Protein AF-F3GML9-F1 (afdb_monomer_lite)

Secondary structure (DSSP, 8-state):
-HHHHHHHHHHHHHHHHHHHHHTS-HHHHHHHHHTT--HHHHIIIIIHHHHHHHHHHHHHHHHHHHHHHHHHHHHHHHHHHHHHHHHHHHHH--HHHHHHHHHHHHHHH-

Foldseek 3Di:
DVVVCCVVVVVQLVVLLVVLLVPQDVVLVVVCVVVPDDPVRCCVPRRVVRSVVSSVVVVVVVVVVVVVVLVVCCVVVLVVLVVVLVVCCVVPVPNVVSVVVSVVVSVVSD

Sequence (110 aa):
AVIAMTFLGGAYLTEILRAGIEAVPKAQIESGLSIGLSRWQLLRHVILPQAGILSLPALFANFVFLLKETTVVSAVAVPEILYTTKSYIALYYKTYEMLAVMTGLCVLLF

InterPro domains:
  IPR000515 ABC transporter type 1, transmembrane domain MetI-like [PF00528] (1-109)
  IPR000515 ABC transporter type 1, transmembrane domain MetI-like [PS50928] (1-110)
  IPR000515 ABC transporter type 1, transmembrane domain MetI-like [cd06261] (1-110)
  IPR035906 MetI-like superfamily [G3DSA:1.10.3720.10] (1-110)
  IPR035906 MetI-like superfamily [SSF161098] (1-106)
  IPR043429 ABC transporter membrane protein permease protein ArtM/GltK/GlnP/TcyL/YhdX-like [PTHR30614] (1-103)

Radius of gyration: 24.5 Å; chains: 1; bounding box: 44×19×74 Å

Structure (mmCIF, N/CA/C/O backbone):
data_AF-F3GML9-F1
#
_entry.id   AF-F3GML9-F1
#
loop_
_atom_site.group_PDB
_atom_site.id
_atom_site.type_symbol
_atom_site.label_atom_id
_atom_site.label_alt_id
_atom_site.label_comp_id
_atom_site.label_asym_id
_atom_site.label_entity_id
_atom_site.label_seq_id
_atom_site.pdbx_PDB_ins_code
_atom_site.Cartn_x
_atom_site.Cartn_y
_atom_site.Cartn_z
_atom_site.occupancy
_atom_site.B_iso_or_equiv
_atom_site.auth_seq_id
_atom_site.auth_comp_id
_atom_site.auth_asym_id
_atom_site.auth_atom_id
_atom_site.pdbx_PDB_model_num
ATOM 1 N N . ALA A 1 1 ? 9.179 11.502 -12.872 1.00 58.31 1 ALA A N 1
ATOM 2 C CA . ALA A 1 1 ? 8.076 10.521 -12.779 1.00 58.31 1 ALA A CA 1
ATOM 3 C C . ALA A 1 1 ? 7.988 9.887 -11.388 1.00 58.31 1 ALA A C 1
ATOM 5 O O . ALA A 1 1 ? 6.967 10.059 -10.736 1.00 58.31 1 ALA A O 1
ATOM 6 N N . VAL A 1 2 ? 9.060 9.255 -10.891 1.00 60.75 2 VAL A N 1
ATOM 7 C CA . VAL A 1 2 ? 9.066 8.510 -9.612 1.00 60.75 2 VAL A CA 1
ATOM 8 C C . VAL A 1 2 ? 8.580 9.336 -8.414 1.00 60.75 2 VAL A C 1
ATOM 10 O O . VAL A 1 2 ? 7.658 8.912 -7.739 1.00 60.75 2 VAL A O 1
ATOM 13 N N . ILE A 1 3 ? 9.097 10.552 -8.196 1.00 69.81 3 ILE A N 1
ATOM 14 C CA . ILE A 1 3 ? 8.703 11.397 -7.045 1.00 69.81 3 ILE A CA 1
ATOM 15 C C . ILE A 1 3 ? 7.200 11.732 -7.054 1.00 69.81 3 ILE A C 1
ATOM 17 O O . ILE A 1 3 ? 6.550 11.692 -6.011 1.00 69.81 3 ILE A O 1
ATOM 21 N N . ALA A 1 4 ? 6.640 12.027 -8.232 1.00 69.75 4 ALA A N 1
ATOM 22 C CA . ALA A 1 4 ? 5.217 12.327 -8.386 1.00 69.75 4 ALA A CA 1
ATOM 23 C C . ALA A 1 4 ? 4.348 11.089 -8.107 1.00 69.75 4 ALA A C 1
ATOM 25 O O . ALA A 1 4 ? 3.336 11.193 -7.418 1.00 69.75 4 ALA A O 1
ATOM 26 N N . MET A 1 5 ? 4.779 9.909 -8.568 1.00 68.62 5 MET A N 1
ATOM 27 C CA . MET A 1 5 ? 4.114 8.644 -8.249 1.00 68.62 5 MET A CA 1
ATOM 28 C C . MET A 1 5 ? 4.232 8.269 -6.772 1.00 68.62 5 MET A C 1
ATOM 30 O O . MET A 1 5 ? 3.261 7.780 -6.205 1.00 68.62 5 MET A O 1
ATOM 34 N N . THR A 1 6 ? 5.365 8.535 -6.123 1.00 76.25 6 THR A N 1
ATOM 35 C CA . THR A 1 6 ? 5.534 8.274 -4.688 1.00 76.25 6 THR A CA 1
ATOM 36 C C . THR A 1 6 ? 4.597 9.143 -3.854 1.00 76.25 6 THR A C 1
ATOM 38 O O . THR A 1 6 ? 3.977 8.642 -2.920 1.00 76.25 6 THR A O 1
ATOM 41 N N . PHE A 1 7 ? 4.442 10.425 -4.201 1.00 78.25 7 PHE A N 1
ATOM 42 C CA . PHE A 1 7 ? 3.506 11.317 -3.509 1.00 78.25 7 PHE A CA 1
ATOM 43 C C . PHE A 1 7 ? 2.050 10.896 -3.716 1.00 78.25 7 PHE A C 1
ATOM 45 O O . PHE A 1 7 ? 1.287 10.827 -2.753 1.00 78.25 7 PHE A O 1
ATOM 52 N N . LEU A 1 8 ? 1.677 10.567 -4.956 1.00 77.38 8 LEU A N 1
ATOM 53 C CA . LEU A 1 8 ? 0.332 10.100 -5.283 1.00 77.38 8 LEU A CA 1
ATOM 54 C C . LEU A 1 8 ? 0.025 8.772 -4.572 1.00 77.38 8 LEU A C 1
ATOM 56 O O . LEU A 1 8 ? -0.975 8.659 -3.868 1.00 77.38 8 LEU A O 1
ATOM 60 N N . GLY A 1 9 ? 0.915 7.786 -4.696 1.00 75.19 9 GLY A N 1
ATOM 61 C CA . GLY A 1 9 ? 0.781 6.477 -4.060 1.00 75.19 9 GLY A CA 1
ATOM 62 C C . GLY A 1 9 ? 0.764 6.564 -2.534 1.00 75.19 9 GLY A C 1
ATOM 63 O O . GLY A 1 9 ? -0.047 5.900 -1.893 1.00 75.19 9 GLY A O 1
ATOM 64 N N . GLY A 1 10 ? 1.591 7.433 -1.943 1.00 79.19 10 GLY A N 1
ATOM 65 C CA . GLY A 1 10 ? 1.610 7.684 -0.501 1.00 79.19 10 GLY A CA 1
ATOM 66 C C . GLY A 1 10 ? 0.321 8.328 0.017 1.00 79.19 10 GLY A C 1
ATOM 67 O O . GLY A 1 10 ? -0.192 7.919 1.061 1.00 79.19 10 GLY A O 1
ATOM 68 N N . ALA A 1 11 ? -0.247 9.281 -0.729 1.00 83.38 11 ALA A N 1
ATOM 69 C CA . ALA A 1 11 ? -1.543 9.874 -0.405 1.00 83.38 11 ALA A CA 1
ATOM 70 C C . ALA A 1 11 ? -2.668 8.826 -0.458 1.00 83.38 11 ALA A C 1
ATOM 72 O O . ALA A 1 11 ? -3.446 8.713 0.489 1.00 83.38 11 ALA A O 1
ATOM 73 N N . TYR A 1 12 ? -2.698 7.996 -1.507 1.00 82.69 12 TYR A N 1
ATOM 74 C CA . TYR A 1 12 ? -3.664 6.899 -1.628 1.00 82.69 12 TYR A CA 1
ATOM 75 C C . TYR A 1 12 ? -3.534 5.876 -0.499 1.00 82.69 12 TYR A C 1
ATOM 77 O O . TYR A 1 12 ? -4.538 5.463 0.074 1.00 82.69 12 TYR A O 1
ATOM 85 N N . LEU A 1 13 ? -2.309 5.486 -0.145 1.00 84.62 13 LEU A N 1
ATOM 86 C CA . LEU A 1 13 ? -2.070 4.538 0.939 1.00 84.62 13 LEU A CA 1
ATOM 87 C C . LEU A 1 13 ? -2.538 5.091 2.293 1.00 84.62 13 LEU A C 1
ATOM 89 O O . LEU A 1 13 ? -3.149 4.367 3.077 1.00 84.62 13 LEU A O 1
ATOM 93 N N . THR A 1 14 ? -2.290 6.378 2.548 1.00 87.56 14 THR A N 1
ATOM 94 C CA . THR A 1 14 ? -2.742 7.059 3.771 1.00 87.56 14 THR A CA 1
ATOM 95 C C . THR A 1 14 ? -4.266 7.061 3.866 1.00 87.56 14 THR A C 1
ATOM 97 O O . THR A 1 14 ? -4.817 6.749 4.921 1.00 87.56 14 THR A O 1
ATOM 100 N N . GLU A 1 15 ? -4.951 7.344 2.759 1.00 87.56 15 GLU A N 1
ATOM 101 C CA . GLU A 1 15 ? -6.413 7.363 2.715 1.00 87.56 15 GLU A CA 1
ATOM 102 C C . GLU A 1 15 ? -7.016 5.961 2.869 1.00 87.56 15 GLU A C 1
ATOM 104 O O . GLU A 1 15 ? -8.001 5.796 3.584 1.00 87.56 15 GLU A O 1
ATOM 109 N N . ILE A 1 16 ? -6.387 4.933 2.287 1.00 88.25 16 ILE A N 1
ATOM 110 C CA . ILE A 1 16 ? -6.790 3.530 2.467 1.00 88.25 16 ILE A CA 1
ATOM 111 C C . ILE A 1 16 ? -6.700 3.126 3.942 1.00 88.25 16 ILE A C 1
ATOM 113 O O . ILE A 1 16 ? -7.644 2.545 4.473 1.00 88.25 16 ILE A O 1
ATOM 117 N N . LEU A 1 17 ? -5.602 3.465 4.626 1.00 87.44 17 LEU A N 1
ATOM 118 C CA . LEU A 1 17 ? -5.444 3.168 6.053 1.00 87.44 17 LEU A CA 1
ATOM 119 C C . LEU A 1 17 ? -6.440 3.953 6.917 1.00 87.44 17 LEU A C 1
ATOM 121 O O . LEU A 1 17 ? -7.020 3.391 7.847 1.00 87.44 17 LEU A O 1
ATOM 125 N N . ARG A 1 18 ? -6.676 5.233 6.601 1.00 90.44 18 ARG A N 1
ATOM 126 C CA . ARG A 1 18 ? -7.675 6.070 7.283 1.00 90.44 18 ARG A CA 1
ATOM 127 C C . ARG A 1 18 ? -9.076 5.473 7.142 1.00 90.44 18 ARG A C 1
ATOM 129 O O . ARG A 1 18 ? -9.763 5.289 8.145 1.00 90.44 18 ARG A O 1
ATOM 136 N N . ALA A 1 19 ? -9.463 5.123 5.917 1.00 89.25 19 ALA A N 1
ATOM 137 C CA . ALA A 1 19 ? -10.743 4.496 5.612 1.00 89.25 19 ALA A CA 1
ATOM 138 C C . ALA A 1 19 ? -10.878 3.123 6.285 1.00 89.25 19 ALA A C 1
ATOM 140 O O . ALA A 1 19 ? -11.947 2.795 6.788 1.00 89.25 19 ALA A O 1
ATOM 141 N N . GLY A 1 20 ? -9.797 2.345 6.365 1.00 89.44 20 GLY A N 1
ATOM 142 C CA . GLY A 1 20 ? -9.784 1.066 7.069 1.00 89.44 20 GLY A CA 1
ATOM 143 C C . GLY A 1 20 ? -10.031 1.188 8.568 1.00 89.44 20 GLY A C 1
ATOM 144 O O . GLY A 1 20 ? -10.759 0.375 9.132 1.00 89.44 20 GLY A O 1
ATOM 145 N N . ILE A 1 21 ? -9.470 2.215 9.216 1.00 89.62 21 ILE A N 1
ATOM 146 C CA . ILE A 1 21 ? -9.738 2.508 10.634 1.00 89.62 21 ILE A CA 1
ATOM 147 C C . ILE A 1 21 ? -11.188 2.968 10.823 1.00 89.62 21 ILE A C 1
ATOM 149 O O . ILE A 1 21 ? -11.848 2.539 11.766 1.00 89.62 21 ILE A O 1
ATOM 153 N N . GLU A 1 22 ? -11.701 3.810 9.924 1.00 90.31 22 GLU A N 1
ATOM 154 C CA . GLU A 1 22 ? -13.077 4.320 9.980 1.00 90.31 22 GLU A CA 1
ATOM 155 C C . GLU A 1 22 ? -14.132 3.243 9.666 1.00 90.31 22 GLU A C 1
ATOM 157 O O . GLU A 1 22 ? -15.253 3.308 10.168 1.00 90.31 22 GLU A O 1
ATOM 162 N N . ALA A 1 23 ? -13.760 2.211 8.904 1.00 91.00 23 ALA A N 1
ATOM 163 C CA . ALA A 1 23 ? -14.614 1.070 8.593 1.00 91.00 23 ALA A CA 1
ATOM 164 C C . ALA A 1 23 ? -14.844 0.124 9.788 1.00 91.00 23 ALA A C 1
ATOM 166 O O . ALA A 1 23 ? -15.724 -0.737 9.720 1.00 91.00 23 ALA A O 1
ATOM 167 N N . VAL A 1 24 ? -14.081 0.261 10.881 1.00 91.00 24 VAL A N 1
ATOM 168 C CA . VAL A 1 24 ? -14.275 -0.549 12.090 1.00 91.00 24 VAL A CA 1
ATOM 169 C C . VAL A 1 24 ? -15.619 -0.189 12.747 1.00 91.00 24 VAL A C 1
ATOM 171 O O . VAL A 1 24 ? -15.846 0.976 13.091 1.00 91.00 24 VAL A O 1
ATOM 174 N N . PRO A 1 25 ? -16.524 -1.160 12.980 1.00 91.88 25 PRO A N 1
ATOM 175 C CA . PRO A 1 25 ? -17.829 -0.882 13.568 1.00 91.88 25 PRO A CA 1
ATOM 176 C C . PRO A 1 25 ? -17.721 -0.247 14.958 1.00 91.88 25 PRO A C 1
ATOM 178 O O . PRO A 1 25 ? -17.113 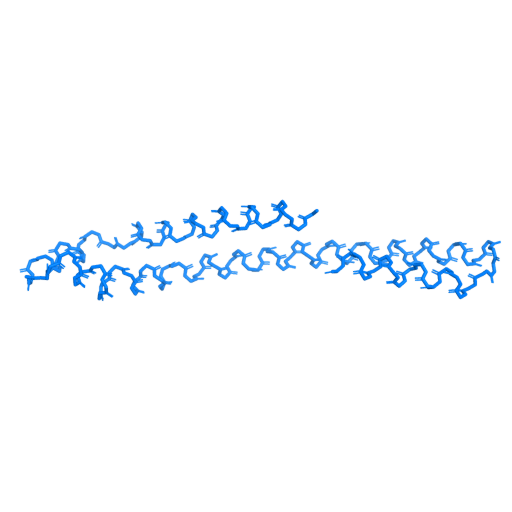-0.809 15.873 1.00 91.88 25 PRO A O 1
ATOM 181 N N . LYS A 1 26 ? -18.417 0.879 15.163 1.00 89.69 26 LYS A N 1
ATOM 182 C CA . LYS A 1 26 ? -18.491 1.558 16.472 1.00 89.69 26 LYS A CA 1
ATOM 183 C C . LYS A 1 26 ? -18.974 0.631 17.592 1.00 89.69 26 LYS A C 1
ATOM 185 O O . LYS A 1 26 ? -18.457 0.700 18.700 1.00 89.69 26 LYS A O 1
ATOM 190 N N . ALA A 1 27 ? -19.863 -0.313 17.279 1.00 92.06 27 ALA A N 1
ATOM 191 C CA . ALA A 1 27 ? -20.342 -1.317 18.227 1.00 92.06 27 ALA A CA 1
ATOM 192 C C . ALA A 1 27 ? -19.211 -2.172 18.835 1.00 92.06 27 ALA A C 1
ATOM 194 O O . ALA A 1 27 ? -19.286 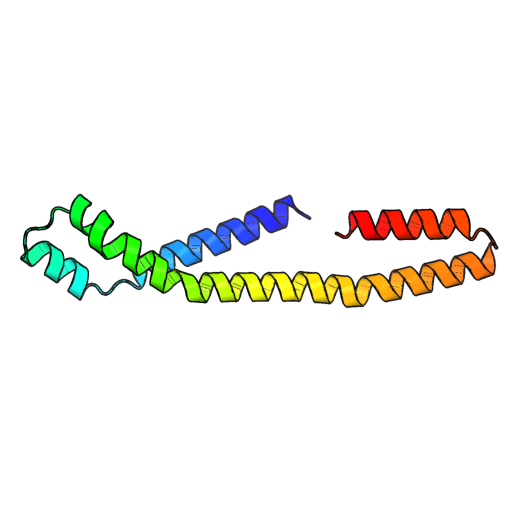-2.537 20.006 1.00 92.06 27 ALA A O 1
ATOM 195 N N . GLN A 1 28 ? -18.141 -2.475 18.087 1.00 89.44 28 GLN A N 1
ATOM 196 C CA . GLN A 1 28 ? -16.998 -3.232 18.618 1.00 89.44 28 GLN A CA 1
ATOM 197 C C . GLN A 1 28 ? -16.120 -2.381 19.540 1.00 89.44 28 GLN A C 1
ATOM 199 O O . GLN A 1 28 ? -15.594 -2.884 20.533 1.00 89.44 28 GLN A O 1
ATOM 204 N N . ILE A 1 29 ? -16.019 -1.083 19.253 1.00 90.50 29 ILE A N 1
ATOM 205 C CA . ILE A 1 29 ? -15.334 -0.101 20.100 1.00 90.50 29 ILE A CA 1
ATOM 206 C C . ILE A 1 29 ? -16.085 0.041 21.432 1.00 90.50 29 ILE A C 1
ATOM 208 O O . ILE A 1 29 ? -15.486 -0.079 22.500 1.00 90.50 29 ILE A O 1
ATOM 212 N N . GLU A 1 30 ? -17.405 0.225 21.376 1.00 91.38 30 GLU A N 1
ATOM 213 C CA . GLU A 1 30 ? -18.281 0.340 22.549 1.00 91.38 30 GLU A CA 1
ATOM 214 C C . GLU A 1 30 ? -18.321 -0.956 23.373 1.00 91.38 30 GLU A C 1
ATOM 216 O O . GLU A 1 30 ? -18.234 -0.912 24.602 1.00 91.38 30 GLU A O 1
ATOM 221 N N . SER A 1 31 ? -18.356 -2.118 22.711 1.00 91.69 31 SER A N 1
ATOM 222 C CA . SER A 1 31 ? -18.282 -3.427 23.377 1.00 91.69 31 SER A CA 1
ATOM 223 C C . SER A 1 31 ? -16.953 -3.611 24.105 1.00 91.69 31 SER A C 1
ATOM 225 O O . SER A 1 31 ? -16.934 -4.055 25.250 1.00 91.69 31 SER A O 1
ATOM 227 N N . GLY A 1 32 ? -15.841 -3.223 23.474 1.00 90.00 32 GLY A N 1
ATOM 228 C CA . GLY A 1 32 ? -14.514 -3.306 24.075 1.00 90.00 32 GLY A CA 1
ATOM 229 C C . GLY A 1 32 ? -14.357 -2.415 25.312 1.00 90.00 32 GLY A C 1
ATOM 230 O O . GLY A 1 32 ? -13.788 -2.840 26.316 1.00 90.00 32 GLY A O 1
ATOM 231 N N . LEU A 1 33 ? -14.920 -1.205 25.276 1.00 91.88 33 LEU A N 1
ATOM 232 C CA . LEU A 1 33 ? -14.976 -0.324 26.446 1.00 91.88 33 LEU A CA 1
ATOM 233 C C . LEU A 1 33 ? -15.865 -0.904 27.557 1.00 91.88 33 LEU A C 1
ATOM 235 O O . LEU A 1 33 ? -15.511 -0.813 28.730 1.00 91.88 33 LEU A O 1
ATOM 239 N N . SER A 1 34 ? -16.975 -1.550 27.191 1.00 92.88 34 SER A N 1
ATOM 240 C CA . SER A 1 34 ? -17.920 -2.156 28.142 1.00 92.88 34 SER A CA 1
ATOM 241 C C . SER A 1 34 ? -17.336 -3.357 28.892 1.00 92.88 34 SER A C 1
ATOM 243 O O . SER A 1 34 ? -17.687 -3.584 30.046 1.00 92.88 34 SER A O 1
ATOM 245 N N . ILE A 1 35 ? -16.405 -4.096 28.279 1.00 93.38 35 ILE A N 1
ATOM 246 C CA . ILE A 1 35 ? -15.664 -5.193 28.933 1.00 93.38 35 ILE A CA 1
ATOM 247 C C . ILE A 1 35 ? -14.404 -4.714 29.679 1.00 93.38 35 ILE A C 1
ATOM 249 O O . ILE A 1 35 ? -13.605 -5.533 30.130 1.00 93.38 35 ILE A O 1
ATOM 253 N N . GLY A 1 36 ? -14.207 -3.397 29.807 1.00 93.06 36 GLY A N 1
ATOM 254 C CA . GLY A 1 36 ? -13.121 -2.806 30.590 1.00 93.06 36 GLY A CA 1
ATOM 255 C C . GLY A 1 36 ? -11.777 -2.673 29.866 1.00 93.06 36 GLY A C 1
ATOM 256 O O . GLY A 1 36 ? -10.760 -2.472 30.531 1.00 93.06 36 GLY A O 1
ATOM 257 N N . LEU A 1 37 ? -11.726 -2.761 28.529 1.00 93.56 37 LEU A N 1
ATOM 258 C CA . LEU A 1 37 ? -10.481 -2.491 27.799 1.00 93.56 37 LEU A CA 1
ATOM 259 C C . LEU A 1 37 ? -10.106 -1.008 27.901 1.00 93.56 37 LEU A C 1
ATOM 261 O O . LEU A 1 37 ? -10.901 -0.113 27.613 1.00 93.56 37 LEU A O 1
ATOM 265 N N . SER A 1 38 ? -8.841 -0.740 28.223 1.00 93.75 38 SER A N 1
ATOM 266 C CA . SER A 1 38 ? -8.267 0.598 28.067 1.00 93.75 38 SER A CA 1
ATOM 267 C C . SER A 1 38 ? -8.185 0.989 26.586 1.00 93.75 38 SER A C 1
ATOM 269 O O . SER A 1 38 ? -8.074 0.137 25.703 1.00 93.75 38 SER A O 1
ATOM 271 N N . ARG A 1 39 ? -8.158 2.296 26.295 1.00 91.12 39 ARG A N 1
ATOM 272 C CA . ARG A 1 39 ? -8.055 2.816 24.915 1.00 91.12 39 ARG A CA 1
ATOM 273 C C . ARG A 1 39 ? -6.871 2.225 24.140 1.00 91.12 39 ARG A C 1
ATOM 275 O O . ARG A 1 39 ? -7.000 1.929 22.957 1.0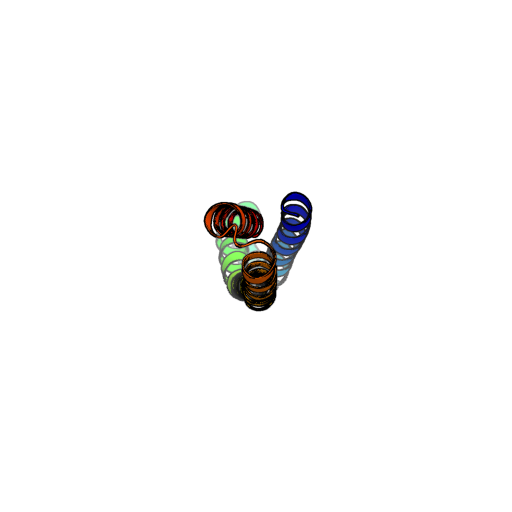0 91.12 39 ARG A O 1
ATOM 282 N N . TRP A 1 40 ? -5.744 1.997 24.815 1.00 93.62 40 TRP A N 1
ATOM 283 C CA . TRP A 1 40 ? -4.561 1.373 24.219 1.00 93.62 40 TRP A CA 1
ATOM 284 C C . TRP A 1 40 ? -4.757 -0.111 23.905 1.00 93.62 40 TRP A C 1
ATOM 286 O O . TRP A 1 40 ? -4.335 -0.579 22.848 1.00 93.62 40 TRP A O 1
ATOM 296 N N . GLN A 1 41 ? -5.422 -0.857 24.791 1.00 92.75 41 GLN A N 1
ATOM 297 C CA . GLN A 1 41 ? -5.745 -2.261 24.539 1.00 92.75 41 GLN A CA 1
ATOM 298 C C . GLN A 1 41 ? -6.762 -2.398 23.406 1.00 92.75 41 GLN A C 1
ATOM 300 O O . GLN A 1 41 ? -6.583 -3.265 22.554 1.00 92.75 41 GLN A O 1
ATOM 305 N N . LEU A 1 42 ? -7.765 -1.520 23.360 1.00 93.50 42 LEU A N 1
ATOM 306 C CA . LEU A 1 42 ? -8.764 -1.470 22.297 1.00 93.50 42 LEU A CA 1
ATOM 307 C C . LEU A 1 42 ? -8.120 -1.190 20.934 1.00 93.50 42 LEU A C 1
ATOM 309 O O . LEU A 1 42 ? -8.382 -1.901 19.965 1.00 93.50 42 LEU A O 1
ATOM 313 N N . LEU A 1 43 ? -7.224 -0.201 20.873 1.00 91.88 43 LEU A N 1
ATOM 314 C CA . LEU A 1 43 ? -6.503 0.134 19.648 1.00 91.88 43 LEU A CA 1
ATOM 315 C C . LEU A 1 43 ? -5.674 -1.055 19.143 1.00 91.88 43 LEU A C 1
ATOM 317 O O . LEU A 1 43 ? -5.745 -1.403 17.969 1.00 91.88 43 LEU A O 1
ATOM 321 N N . ARG A 1 44 ? -4.912 -1.700 20.036 1.00 93.12 44 ARG A N 1
ATOM 322 C CA . ARG A 1 44 ? -3.985 -2.783 19.682 1.00 93.12 44 ARG A CA 1
ATOM 323 C C . ARG A 1 44 ? -4.673 -4.104 19.340 1.00 93.12 44 ARG A C 1
ATOM 325 O O . ARG A 1 44 ? -4.206 -4.790 18.439 1.00 93.12 44 ARG A O 1
ATOM 332 N N . HIS A 1 45 ? -5.732 -4.475 20.059 1.00 91.19 45 HIS A N 1
ATOM 333 C CA . HIS A 1 45 ? -6.351 -5.801 19.934 1.00 91.19 45 HIS A CA 1
ATOM 334 C C . HIS A 1 45 ? -7.612 -5.815 19.069 1.00 91.19 45 HIS A C 1
ATOM 336 O O . HIS A 1 45 ? -7.985 -6.878 18.585 1.00 91.19 45 HIS A O 1
ATOM 342 N N . VAL A 1 46 ? -8.268 -4.667 18.870 1.00 91.25 46 VAL A N 1
ATOM 343 C CA . VAL A 1 46 ? -9.526 -4.581 18.114 1.00 91.25 46 VAL A CA 1
ATOM 344 C C . VAL A 1 46 ? -9.324 -3.742 16.860 1.00 91.25 46 VAL A C 1
ATOM 346 O O . VAL A 1 46 ? -9.381 -4.273 15.755 1.00 91.25 46 VAL A O 1
ATOM 349 N N . ILE A 1 47 ? -9.008 -2.455 17.023 1.00 91.75 47 ILE A N 1
ATOM 350 C CA . ILE A 1 47 ? -9.046 -1.489 15.916 1.00 91.75 47 ILE A CA 1
ATOM 351 C C . ILE A 1 47 ? -7.956 -1.778 14.879 1.00 91.75 47 ILE A C 1
ATOM 353 O O . ILE A 1 47 ? -8.276 -1.952 13.712 1.00 91.75 47 ILE A O 1
ATOM 357 N N . LEU A 1 48 ? -6.681 -1.865 15.274 1.00 90.44 48 LEU A N 1
ATOM 358 C CA . LEU A 1 48 ? -5.564 -2.094 14.345 1.00 90.44 48 LEU A CA 1
ATOM 359 C C . LEU A 1 48 ? -5.679 -3.395 13.527 1.00 90.44 48 LEU A C 1
ATOM 361 O O . LEU A 1 48 ? -5.568 -3.318 12.301 1.00 90.44 48 LEU A O 1
ATOM 365 N N . PRO A 1 49 ? -5.897 -4.579 14.135 1.00 89.75 49 PRO A N 1
ATOM 366 C CA . PRO A 1 49 ? -5.985 -5.818 13.365 1.00 89.75 49 PRO A CA 1
ATOM 367 C C . PRO A 1 49 ? -7.201 -5.840 12.432 1.00 89.75 49 PRO A C 1
ATOM 369 O O . PRO A 1 49 ? -7.086 -6.294 11.295 1.00 89.75 49 PRO A O 1
ATOM 372 N N . GLN A 1 50 ? -8.348 -5.306 12.863 1.00 91.75 50 GLN A N 1
ATOM 373 C CA . GLN A 1 50 ? -9.540 -5.246 12.015 1.00 91.75 50 GLN A CA 1
ATOM 374 C C . GLN A 1 50 ? -9.388 -4.232 10.885 1.00 91.75 50 GLN A C 1
ATOM 376 O O . GLN A 1 50 ? -9.666 -4.566 9.736 1.00 91.75 50 GLN A O 1
ATOM 381 N N . ALA A 1 51 ? -8.891 -3.031 11.188 1.00 91.88 51 ALA A N 1
ATOM 382 C CA . ALA A 1 51 ? -8.623 -1.998 10.196 1.00 91.88 51 ALA A CA 1
ATOM 383 C C . ALA A 1 51 ? -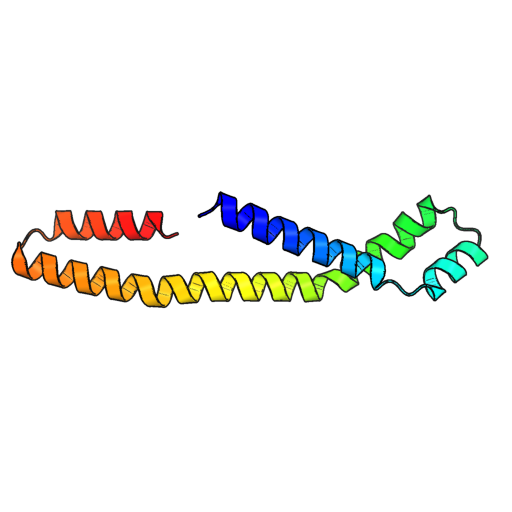7.649 -2.491 9.121 1.00 91.88 51 ALA A C 1
ATOM 385 O O . ALA A 1 51 ? -7.855 -2.225 7.938 1.00 91.88 51 ALA A O 1
ATOM 386 N N . GLY A 1 52 ? -6.624 -3.260 9.507 1.00 89.69 52 GLY A N 1
ATOM 387 C CA . GLY A 1 52 ? -5.702 -3.898 8.566 1.00 89.69 52 GLY A CA 1
ATOM 388 C C . GLY A 1 52 ? -6.414 -4.858 7.610 1.00 89.69 52 GLY A C 1
ATOM 389 O O . GLY A 1 52 ? -6.236 -4.760 6.398 1.00 89.69 52 GLY A O 1
ATOM 390 N N . ILE A 1 53 ? -7.277 -5.735 8.134 1.00 90.81 53 ILE A N 1
ATOM 391 C CA . ILE A 1 53 ? -8.053 -6.684 7.319 1.00 90.81 53 ILE A CA 1
ATOM 392 C C . ILE A 1 53 ? -9.046 -5.956 6.400 1.00 90.81 53 ILE A C 1
ATOM 394 O O . ILE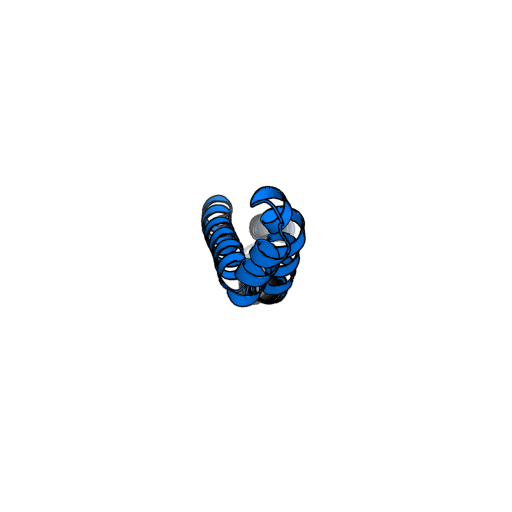 A 1 53 ? -9.165 -6.310 5.230 1.00 90.81 53 ILE A O 1
ATOM 398 N N . LEU A 1 54 ? -9.717 -4.915 6.896 1.00 90.00 54 LEU A N 1
ATOM 399 C CA . LEU A 1 54 ? -10.644 -4.078 6.122 1.00 90.00 54 LEU A CA 1
ATOM 400 C C . LEU A 1 54 ? -9.930 -3.272 5.025 1.00 90.00 54 LEU A C 1
ATOM 402 O O . LEU A 1 54 ? -10.505 -3.038 3.964 1.00 90.00 54 LEU A O 1
ATOM 406 N N . SER A 1 55 ? -8.672 -2.885 5.253 1.00 91.75 55 SER A N 1
ATOM 407 C CA . SER A 1 55 ? -7.851 -2.149 4.281 1.00 91.75 55 SER A CA 1
ATOM 408 C C . SER A 1 55 ? -7.279 -3.039 3.177 1.00 91.75 55 SER A C 1
ATOM 410 O O . SER A 1 55 ? -6.996 -2.540 2.087 1.00 91.75 55 SER A O 1
ATOM 412 N N . LEU A 1 56 ? -7.088 -4.342 3.431 1.00 88.69 56 LEU A N 1
ATOM 413 C CA . LEU A 1 56 ? -6.443 -5.271 2.491 1.00 88.69 56 LEU A CA 1
ATOM 414 C C . LEU A 1 56 ? -7.093 -5.278 1.095 1.00 88.69 56 LEU A C 1
ATOM 416 O O . LEU A 1 56 ? -6.356 -5.127 0.119 1.00 88.69 56 LEU A O 1
ATOM 420 N N . PRO A 1 57 ? -8.429 -5.394 0.943 1.00 88.12 57 PRO A N 1
ATOM 421 C CA . PRO A 1 57 ? -9.068 -5.364 -0.373 1.00 88.12 57 PRO A CA 1
ATOM 422 C C . PRO A 1 57 ? -8.773 -4.082 -1.162 1.00 88.12 57 PRO A C 1
ATOM 424 O O . PRO A 1 57 ? -8.476 -4.146 -2.354 1.00 88.12 57 PRO A O 1
ATOM 427 N N . ALA A 1 58 ? -8.808 -2.922 -0.499 1.00 87.81 58 ALA A N 1
ATOM 428 C CA . ALA A 1 58 ? -8.527 -1.630 -1.125 1.00 87.81 58 ALA A CA 1
ATOM 429 C C . ALA A 1 58 ? -7.045 -1.487 -1.513 1.00 87.81 58 ALA A C 1
ATOM 431 O O . ALA A 1 58 ? -6.728 -0.966 -2.583 1.00 87.81 58 ALA A O 1
ATOM 432 N N . LEU A 1 59 ? -6.141 -2.018 -0.686 1.00 86.88 59 LEU A N 1
ATOM 433 C CA . LEU A 1 59 ? -4.713 -2.143 -0.987 1.00 86.88 59 LEU A CA 1
ATOM 434 C C . LEU A 1 59 ? -4.473 -2.977 -2.253 1.00 86.88 59 LEU A C 1
ATOM 436 O O . LEU A 1 59 ? -3.762 -2.537 -3.156 1.00 86.88 59 LEU A O 1
ATOM 440 N N . PHE A 1 60 ? -5.110 -4.146 -2.357 1.00 87.00 60 PHE A N 1
ATOM 441 C CA . PHE A 1 60 ? -5.021 -4.991 -3.549 1.00 87.00 60 PHE A CA 1
ATOM 442 C C . PHE A 1 60 ? -5.620 -4.320 -4.787 1.00 87.00 60 PHE A C 1
ATOM 444 O O . PHE A 1 60 ? -5.040 -4.411 -5.868 1.00 87.00 60 PHE A O 1
ATOM 451 N N . ALA A 1 61 ? -6.740 -3.610 -4.645 1.00 87.06 61 ALA A N 1
ATOM 452 C CA . ALA A 1 61 ? -7.333 -2.859 -5.747 1.00 87.06 61 ALA A CA 1
ATOM 453 C C . ALA A 1 61 ? -6.380 -1.774 -6.276 1.00 87.06 61 ALA A C 1
ATOM 455 O O . ALA A 1 61 ? -6.196 -1.657 -7.489 1.00 87.06 61 ALA A O 1
ATOM 456 N N . ASN A 1 62 ? -5.725 -1.028 -5.380 1.00 84.56 62 ASN A N 1
ATOM 457 C CA . ASN A 1 62 ? -4.736 -0.017 -5.755 1.00 84.56 62 ASN A CA 1
ATOM 458 C C . ASN A 1 62 ? -3.508 -0.648 -6.435 1.00 84.56 62 ASN A C 1
ATOM 460 O O . ASN A 1 62 ? -3.055 -0.164 -7.469 1.00 84.56 62 ASN A O 1
ATOM 464 N N . PHE A 1 63 ? -3.031 -1.788 -5.929 1.00 82.06 63 PHE A N 1
ATOM 465 C CA . PHE A 1 63 ? -1.932 -2.531 -6.546 1.00 82.06 63 PHE A CA 1
ATOM 466 C C . PHE A 1 63 ? -2.265 -2.999 -7.971 1.00 82.06 63 PHE A C 1
ATOM 468 O O . PHE A 1 63 ? -1.474 -2.802 -8.892 1.00 82.06 63 PHE A O 1
ATOM 475 N N . VAL A 1 64 ? -3.459 -3.559 -8.187 1.00 84.00 64 VAL A N 1
ATOM 476 C CA . VAL A 1 64 ? -3.924 -3.960 -9.526 1.00 84.00 64 VAL A CA 1
ATOM 477 C C . VAL A 1 64 ? -4.071 -2.749 -10.449 1.00 84.00 64 VAL A C 1
ATOM 479 O O . VAL A 1 64 ? -3.747 -2.846 -11.631 1.00 84.00 64 VAL A O 1
ATOM 482 N N . PHE A 1 65 ? -4.537 -1.610 -9.934 1.00 82.88 65 PHE A N 1
ATOM 483 C CA . PHE A 1 65 ? -4.621 -0.367 -10.699 1.00 82.88 65 PHE A CA 1
ATOM 484 C C . PHE A 1 65 ? -3.236 0.108 -11.157 1.00 82.88 65 PHE A C 1
ATOM 486 O O . PHE A 1 65 ? -3.035 0.343 -12.346 1.00 82.88 65 PHE A O 1
ATOM 493 N N . LEU A 1 66 ? -2.258 0.151 -10.250 1.00 76.88 66 LEU A N 1
ATOM 494 C CA . LEU A 1 66 ? -0.881 0.524 -10.581 1.00 76.88 66 LEU A CA 1
ATOM 495 C C . LEU A 1 66 ? -0.248 -0.438 -11.593 1.00 76.88 66 LEU A C 1
ATOM 497 O O . LEU A 1 66 ? 0.422 0.010 -12.519 1.00 76.88 66 LEU A O 1
ATOM 501 N N . LEU A 1 67 ? -0.497 -1.746 -11.467 1.00 77.38 67 LEU A N 1
ATOM 502 C CA . LEU A 1 67 ? -0.045 -2.730 -12.454 1.00 77.38 67 LEU A CA 1
ATOM 503 C C . LEU A 1 67 ? -0.677 -2.518 -13.835 1.00 77.38 67 LEU A C 1
ATOM 505 O O . LEU A 1 67 ? -0.012 -2.700 -14.853 1.00 77.38 67 LEU A O 1
ATOM 509 N N . LYS A 1 68 ? -1.957 -2.144 -13.904 1.00 75.75 68 LYS A N 1
ATOM 510 C CA . LYS A 1 68 ? -2.606 -1.827 -15.184 1.00 75.75 68 LYS A CA 1
ATOM 511 C C . LYS A 1 68 ? -1.979 -0.600 -15.833 1.00 75.75 68 LYS A C 1
ATOM 513 O O . LYS A 1 68 ? -1.640 -0.658 -17.007 1.00 75.75 68 LYS A O 1
ATOM 518 N N . GLU A 1 69 ? -1.774 0.469 -15.075 1.00 73.38 69 GLU A N 1
ATOM 519 C CA . GLU A 1 69 ? -1.141 1.687 -15.588 1.00 73.38 69 GLU A CA 1
ATOM 520 C C . GLU A 1 69 ? 0.277 1.408 -16.123 1.00 73.38 69 GLU A C 1
ATOM 522 O O . GLU A 1 69 ? 0.608 1.821 -17.234 1.00 73.38 69 GLU A O 1
ATOM 527 N N . THR A 1 70 ? 1.102 0.625 -15.415 1.00 74.88 70 THR A N 1
ATOM 528 C CA . THR A 1 70 ? 2.463 0.292 -15.886 1.00 74.88 70 THR A CA 1
ATOM 529 C C . THR A 1 70 ? 2.468 -0.632 -17.104 1.00 74.88 70 THR A C 1
ATOM 531 O O . THR A 1 70 ? 3.238 -0.416 -18.044 1.00 74.88 70 THR A O 1
ATOM 534 N N . THR A 1 71 ? 1.594 -1.644 -17.133 1.00 75.06 71 THR A N 1
ATOM 535 C CA . THR A 1 71 ? 1.502 -2.570 -18.274 1.00 75.06 71 THR A CA 1
ATOM 536 C C . THR A 1 71 ? 0.933 -1.911 -19.525 1.00 75.06 71 THR A C 1
ATOM 538 O O . THR A 1 71 ? 1.435 -2.179 -20.612 1.00 75.06 71 THR A O 1
ATOM 541 N N . VAL A 1 72 ? -0.054 -1.020 -19.399 1.00 73.06 72 VAL A N 1
ATOM 542 C CA . VAL A 1 72 ? -0.621 -0.276 -20.535 1.00 73.06 72 VAL A CA 1
ATOM 543 C C . VAL A 1 72 ? 0.418 0.664 -21.142 1.00 73.06 72 VAL A C 1
ATOM 545 O O . VAL A 1 72 ? 0.600 0.661 -22.359 1.00 73.06 72 VAL A O 1
ATOM 548 N N . VAL A 1 73 ? 1.155 1.410 -20.311 1.00 69.94 73 VAL A N 1
ATOM 549 C CA . VAL A 1 73 ? 2.228 2.296 -20.788 1.00 69.94 73 VAL A CA 1
ATOM 550 C C . VAL A 1 73 ? 3.312 1.495 -21.516 1.00 69.94 73 VAL A C 1
ATOM 552 O O . VAL A 1 73 ? 3.727 1.876 -22.608 1.00 69.94 73 VAL A O 1
ATOM 555 N N . SER A 1 74 ? 3.724 0.348 -20.969 1.00 68.38 74 SER A N 1
ATOM 556 C CA . SER A 1 74 ? 4.730 -0.513 -21.601 1.00 68.38 74 SER A CA 1
ATOM 557 C C . SER A 1 74 ? 4.239 -1.152 -22.908 1.00 68.38 74 SER A C 1
ATOM 559 O O . SER A 1 74 ? 4.951 -1.137 -23.913 1.00 68.38 74 SER A O 1
ATOM 561 N N . ALA A 1 75 ? 3.007 -1.666 -22.926 1.00 73.38 75 ALA A N 1
ATOM 562 C CA . ALA A 1 75 ? 2.432 -2.340 -24.088 1.00 73.38 75 ALA A CA 1
ATOM 563 C C . ALA A 1 75 ? 2.256 -1.409 -25.295 1.00 73.38 75 ALA A C 1
ATOM 565 O O . ALA A 1 75 ? 2.322 -1.879 -26.428 1.00 73.38 75 ALA A O 1
ATOM 566 N N . VAL A 1 76 ? 2.053 -0.108 -25.070 1.00 76.88 76 VAL A N 1
ATOM 567 C CA . VAL A 1 76 ? 1.946 0.894 -26.141 1.00 76.88 76 VAL A CA 1
ATOM 568 C C . VAL A 1 76 ? 3.317 1.465 -26.521 1.00 76.88 76 VAL A C 1
ATOM 570 O O . VAL A 1 76 ? 3.620 1.579 -27.707 1.00 76.88 76 VAL A O 1
ATOM 573 N N . ALA A 1 77 ? 4.175 1.773 -25.542 1.00 75.50 77 ALA A N 1
ATOM 574 C CA . ALA A 1 77 ? 5.461 2.423 -25.800 1.00 75.50 77 ALA A CA 1
ATOM 575 C C . ALA A 1 77 ? 6.478 1.500 -26.493 1.00 75.50 77 ALA A C 1
ATOM 577 O O . ALA A 1 77 ? 7.193 1.935 -27.395 1.00 75.50 77 ALA A O 1
ATOM 578 N N . VAL A 1 78 ? 6.552 0.219 -26.109 1.00 78.88 78 VAL A N 1
ATOM 579 C CA . VAL A 1 78 ? 7.562 -0.709 -26.652 1.00 78.88 78 VAL A CA 1
ATOM 580 C C . VAL A 1 78 ? 7.394 -0.941 -28.166 1.00 78.88 78 VAL A C 1
ATOM 582 O O . VAL A 1 78 ? 8.396 -0.849 -28.883 1.00 78.88 78 VAL A O 1
ATOM 585 N N . PRO A 1 79 ? 6.181 -1.190 -28.703 1.00 82.19 79 PRO A N 1
ATOM 586 C CA . PRO A 1 79 ? 5.975 -1.299 -30.147 1.00 82.19 79 PRO A CA 1
ATOM 587 C C . PRO A 1 79 ? 6.288 -0.011 -30.917 1.00 82.19 79 PRO A C 1
ATOM 589 O O . PRO A 1 79 ? 6.889 -0.092 -31.988 1.00 82.19 79 PRO A O 1
ATOM 592 N N . GLU A 1 80 ? 5.927 1.164 -30.388 1.00 81.94 80 GLU A N 1
ATOM 593 C CA . GLU A 1 80 ? 6.239 2.453 -31.028 1.00 81.94 80 GLU A CA 1
ATOM 594 C C . GLU A 1 80 ? 7.747 2.709 -31.112 1.00 81.94 80 GLU A C 1
ATOM 596 O O . GLU A 1 80 ? 8.261 3.104 -32.166 1.00 81.94 80 GLU A O 1
ATOM 601 N N . ILE A 1 81 ? 8.473 2.438 -30.023 1.00 82.81 81 ILE A N 1
ATOM 602 C CA . ILE A 1 81 ? 9.933 2.560 -29.986 1.00 82.81 81 ILE A CA 1
ATOM 603 C C . ILE A 1 81 ? 10.548 1.593 -30.998 1.00 82.81 81 ILE A C 1
ATOM 605 O O . ILE A 1 81 ? 11.363 2.008 -31.818 1.00 82.81 81 ILE A O 1
ATOM 609 N N . LEU A 1 82 ? 10.113 0.329 -31.009 1.00 86.69 82 LEU A N 1
ATOM 610 C CA . LEU A 1 82 ? 10.616 -0.677 -31.945 1.00 86.69 82 LEU A CA 1
ATOM 611 C C . LEU A 1 82 ? 10.365 -0.283 -33.408 1.00 86.69 82 LEU A C 1
ATOM 613 O O . LEU A 1 82 ? 11.258 -0.439 -34.246 1.00 86.69 82 LEU A O 1
ATOM 617 N N . TYR A 1 83 ? 9.173 0.230 -33.723 1.00 87.00 83 TYR A N 1
ATOM 618 C CA . TYR A 1 83 ? 8.825 0.696 -35.065 1.00 87.00 83 TYR A CA 1
ATOM 619 C C . TYR A 1 83 ? 9.730 1.852 -35.504 1.00 87.00 83 TYR A C 1
ATOM 621 O O . TYR A 1 83 ? 10.309 1.824 -36.594 1.00 87.00 83 TYR A O 1
ATOM 629 N N . THR A 1 84 ? 9.925 2.825 -34.617 1.00 85.44 84 THR A N 1
ATOM 630 C CA . THR A 1 84 ? 10.800 3.972 -34.857 1.00 85.44 84 THR A CA 1
ATOM 631 C C . THR A 1 84 ? 12.246 3.518 -35.060 1.00 85.44 84 THR A C 1
ATOM 633 O O . THR A 1 84 ? 12.868 3.863 -36.064 1.00 85.44 84 THR A O 1
ATOM 636 N N . THR A 1 85 ? 12.768 2.650 -34.189 1.00 86.06 85 THR A N 1
ATOM 637 C CA . THR A 1 85 ? 14.113 2.071 -34.307 1.00 86.06 85 THR A CA 1
ATOM 638 C C . THR A 1 85 ? 14.301 1.328 -35.630 1.00 86.06 85 THR A C 1
ATOM 640 O O . THR A 1 85 ? 15.308 1.536 -36.305 1.00 86.06 85 THR A O 1
ATOM 643 N N . LYS A 1 86 ? 13.333 0.508 -36.059 1.00 86.62 86 LYS A N 1
ATOM 644 C CA . LYS A 1 86 ? 13.374 -0.194 -37.355 1.00 86.62 86 LYS A CA 1
ATOM 645 C C . LYS A 1 86 ? 13.434 0.778 -38.537 1.00 86.62 86 LYS A C 1
ATOM 647 O O . LYS A 1 86 ? 14.212 0.542 -39.459 1.00 86.62 86 LYS A O 1
ATOM 652 N N . SER A 1 87 ? 12.665 1.868 -38.491 1.00 88.56 87 SER A N 1
ATOM 653 C CA . SER A 1 87 ? 12.681 2.922 -39.515 1.00 88.56 87 SER A CA 1
ATOM 654 C C . SER A 1 87 ? 14.058 3.592 -39.619 1.00 88.56 87 SER A C 1
ATOM 656 O O . SER A 1 87 ? 14.640 3.677 -40.701 1.00 88.56 87 SER A O 1
ATOM 658 N N . TYR A 1 88 ? 14.655 3.967 -38.484 1.00 86.94 88 TYR A N 1
ATOM 659 C CA . TYR A 1 88 ? 15.994 4.561 -38.454 1.00 86.94 88 TYR A CA 1
ATOM 660 C C . TYR A 1 88 ? 17.102 3.585 -38.879 1.00 86.94 88 TYR A C 1
ATOM 662 O O . TYR A 1 88 ? 18.045 3.989 -39.562 1.00 86.94 88 TYR A O 1
ATOM 670 N N . ILE A 1 89 ? 16.991 2.297 -38.541 1.00 89.25 89 ILE A N 1
ATOM 671 C CA . ILE A 1 89 ? 17.922 1.267 -39.028 1.00 89.25 89 ILE A CA 1
ATOM 672 C C . ILE A 1 89 ? 17.847 1.153 -40.554 1.00 89.25 89 ILE A C 1
ATOM 674 O O . ILE A 1 89 ? 18.889 1.068 -41.199 1.00 89.25 89 ILE A O 1
ATOM 678 N N . ALA A 1 90 ? 16.645 1.197 -41.135 1.00 87.44 90 ALA A N 1
ATOM 679 C CA . ALA A 1 90 ? 16.457 1.116 -42.582 1.00 87.44 90 ALA A CA 1
ATOM 680 C C . ALA A 1 90 ? 17.017 2.339 -43.335 1.00 87.44 90 ALA A C 1
ATOM 682 O O . ALA A 1 90 ? 17.499 2.196 -44.455 1.00 87.44 90 ALA A O 1
ATOM 683 N N . LEU A 1 91 ? 16.982 3.529 -42.723 1.00 87.88 91 LEU A N 1
ATOM 684 C CA . LEU A 1 91 ? 17.483 4.769 -43.327 1.00 87.88 91 LEU A CA 1
ATOM 685 C C . LEU A 1 91 ? 19.006 4.931 -43.209 1.00 87.88 91 LEU A C 1
ATOM 687 O O . LEU A 1 91 ? 19.648 5.397 -44.147 1.00 87.88 91 LEU A O 1
ATOM 691 N N . TYR A 1 92 ? 19.587 4.566 -42.063 1.00 87.31 92 TYR A N 1
ATOM 692 C CA . TYR A 1 92 ? 20.985 4.880 -41.738 1.00 87.31 92 TYR A CA 1
ATOM 693 C C . TYR A 1 92 ? 21.908 3.656 -41.683 1.00 87.31 92 TYR A C 1
ATOM 695 O O . TYR A 1 92 ? 23.113 3.823 -41.510 1.00 87.31 92 TYR A O 1
ATOM 703 N N . TYR A 1 93 ? 21.376 2.430 -41.783 1.00 83.00 93 TYR A N 1
ATOM 704 C CA . TYR A 1 93 ? 22.104 1.149 -41.699 1.00 83.00 93 TYR A CA 1
ATOM 705 C C . TYR A 1 93 ? 22.948 0.947 -40.422 1.00 83.00 93 TYR A C 1
ATOM 707 O O . TYR A 1 93 ? 23.680 -0.035 -40.280 1.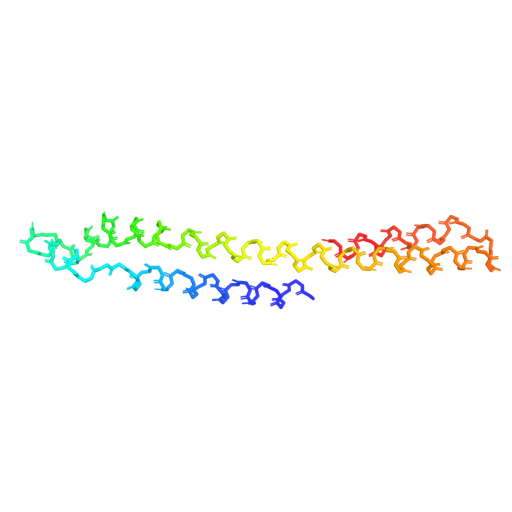00 83.00 93 TYR A O 1
ATOM 715 N N . LYS A 1 94 ? 22.807 1.837 -39.434 1.00 84.25 94 LYS A N 1
ATOM 716 C CA . LYS A 1 94 ? 23.513 1.809 -38.150 1.00 84.25 94 LYS A CA 1
ATOM 717 C C . LYS A 1 94 ? 22.792 0.949 -37.110 1.00 84.25 94 LYS A C 1
ATOM 719 O O . LYS A 1 94 ? 22.293 1.438 -36.099 1.00 84.25 94 LYS A O 1
ATOM 724 N N . THR A 1 95 ? 22.749 -0.355 -37.361 1.00 83.44 95 THR A N 1
ATOM 725 C CA . THR A 1 95 ? 21.977 -1.320 -36.557 1.00 83.44 95 THR A CA 1
ATOM 726 C C . THR A 1 95 ? 22.388 -1.351 -35.080 1.00 83.44 95 THR A C 1
ATOM 728 O O . THR A 1 95 ? 21.528 -1.289 -34.205 1.00 83.44 95 THR A O 1
ATOM 731 N N . TYR A 1 96 ? 23.689 -1.401 -34.784 1.00 85.81 96 TYR A N 1
ATOM 732 C CA . TYR A 1 96 ? 24.179 -1.530 -33.406 1.00 85.81 96 TYR A CA 1
ATOM 733 C C . TYR A 1 96 ? 23.941 -0.275 -32.555 1.00 85.81 96 TYR A C 1
ATOM 735 O O . TYR A 1 96 ? 23.497 -0.395 -31.416 1.00 85.81 96 TYR A O 1
ATOM 743 N N . GLU A 1 97 ? 24.179 0.921 -33.107 1.00 85.69 97 GLU A N 1
ATOM 744 C CA . GLU A 1 97 ? 23.930 2.188 -32.401 1.00 85.69 97 GLU A CA 1
ATOM 745 C C . GLU A 1 97 ? 22.434 2.347 -32.082 1.00 85.69 97 GLU A C 1
ATOM 747 O O . GLU A 1 97 ? 22.066 2.653 -30.951 1.00 85.69 97 GLU A O 1
ATOM 752 N N . MET A 1 98 ? 21.556 2.051 -33.048 1.00 85.44 98 MET A N 1
ATOM 753 C CA . MET A 1 98 ? 20.105 2.191 -32.878 1.00 85.44 98 MET A CA 1
ATOM 754 C C . MET A 1 98 ? 19.512 1.162 -31.901 1.00 85.44 98 MET A C 1
ATOM 756 O O . MET A 1 98 ? 18.628 1.504 -31.114 1.00 85.44 98 MET A O 1
ATOM 760 N N . LEU A 1 99 ? 20.021 -0.077 -31.891 1.00 86.31 99 LEU A N 1
ATOM 761 C CA . LEU A 1 99 ? 19.640 -1.086 -30.893 1.00 86.31 99 LEU A CA 1
ATOM 762 C C . LEU A 1 99 ? 20.126 -0.720 -29.482 1.00 86.31 99 LEU A C 1
ATOM 764 O O . LEU A 1 99 ? 19.405 -0.957 -28.510 1.00 86.31 99 LEU A O 1
ATOM 768 N N . ALA A 1 100 ? 21.310 -0.112 -29.353 1.00 85.94 100 ALA A N 1
ATOM 769 C CA . ALA A 1 100 ? 21.815 0.368 -28.067 1.00 85.94 100 ALA A CA 1
ATOM 770 C C . ALA A 1 100 ? 20.944 1.506 -27.504 1.00 85.94 100 ALA A C 1
ATOM 772 O O . ALA A 1 100 ? 20.581 1.467 -26.328 1.00 85.94 100 ALA A O 1
ATOM 773 N N . VAL A 1 101 ? 20.533 2.466 -28.347 1.00 86.25 101 VAL A N 1
ATOM 774 C CA . VAL A 1 101 ? 19.608 3.543 -27.945 1.00 86.25 101 VAL A CA 1
ATOM 775 C C . VAL A 1 101 ? 18.246 2.983 -27.539 1.00 86.25 101 VAL A C 1
ATOM 777 O O . VAL A 1 101 ? 17.746 3.343 -26.477 1.00 86.25 101 VAL A O 1
ATOM 780 N N . MET A 1 102 ? 17.667 2.065 -28.321 1.00 86.69 102 MET A N 1
ATOM 781 C CA . MET A 1 102 ? 16.404 1.397 -27.972 1.00 86.69 102 MET A CA 1
ATOM 782 C C . MET A 1 102 ? 16.488 0.706 -26.606 1.00 86.69 102 MET A C 1
ATOM 784 O O . MET A 1 102 ? 15.598 0.870 -25.775 1.00 86.69 102 MET A O 1
ATOM 788 N N . THR A 1 103 ? 17.569 -0.037 -26.355 1.00 84.81 103 THR A N 1
ATOM 789 C CA . THR A 1 103 ? 17.770 -0.746 -25.083 1.00 84.81 103 THR A CA 1
ATOM 790 C C . THR A 1 103 ? 17.876 0.236 -23.915 1.00 84.81 103 THR A C 1
ATOM 792 O O . THR A 1 103 ? 17.223 0.037 -22.893 1.00 84.81 103 THR A O 1
ATOM 795 N N . GLY A 1 104 ? 18.630 1.330 -24.074 1.00 85.56 104 GLY A N 1
ATOM 796 C CA . GLY A 1 104 ? 18.738 2.378 -23.055 1.00 85.56 104 GLY A CA 1
ATOM 797 C C . GLY A 1 104 ? 17.410 3.087 -22.772 1.00 85.56 104 GLY A C 1
ATOM 798 O O . GLY A 1 104 ? 17.097 3.366 -21.618 1.00 85.56 104 GLY A O 1
ATOM 799 N N . LEU A 1 105 ? 16.603 3.330 -23.807 1.00 83.06 105 LEU A N 1
ATOM 800 C CA . LEU A 1 105 ? 15.298 3.983 -23.683 1.00 83.06 105 LEU A CA 1
ATOM 801 C C . LEU A 1 105 ? 14.272 3.065 -23.003 1.00 83.06 105 LEU A C 1
ATOM 803 O O . LEU A 1 105 ? 13.534 3.525 -22.137 1.00 83.06 105 LEU A O 1
ATOM 807 N N . CYS A 1 106 ? 14.288 1.761 -23.307 1.00 80.44 106 CYS A N 1
ATOM 808 C CA . CYS A 1 106 ? 13.507 0.768 -22.570 1.00 80.44 106 CYS A CA 1
ATOM 809 C C . CYS A 1 106 ? 13.902 0.736 -21.087 1.00 80.44 106 CYS A C 1
ATOM 811 O O . CYS A 1 106 ? 13.028 0.835 -20.239 1.00 80.44 106 CYS A O 1
ATOM 813 N N . VAL A 1 107 ? 15.197 0.667 -20.758 1.00 81.19 107 VAL A N 1
ATOM 814 C CA . VAL A 1 107 ? 15.671 0.637 -19.357 1.00 81.19 107 VAL A CA 1
ATOM 815 C C . VAL A 1 107 ? 15.321 1.914 -18.585 1.00 81.19 107 VAL A C 1
ATOM 817 O O . VAL A 1 107 ? 15.139 1.844 -17.383 1.00 81.19 107 VAL A O 1
ATOM 820 N N . LEU A 1 108 ? 15.208 3.068 -19.246 1.00 76.38 108 LEU A N 1
ATOM 821 C CA . LEU A 1 108 ? 14.755 4.315 -18.613 1.00 76.38 108 LEU A CA 1
ATOM 822 C C . LEU A 1 108 ? 13.237 4.384 -18.387 1.00 76.38 108 LEU A C 1
ATOM 824 O O . LEU A 1 108 ? 12.780 5.162 -17.549 1.00 76.38 108 LEU A O 1
ATOM 828 N N . LEU A 1 109 ? 12.463 3.639 -19.178 1.00 73.12 109 LEU A N 1
ATOM 829 C CA . LEU A 1 109 ? 11.005 3.549 -19.070 1.00 73.12 109 LEU A CA 1
ATOM 830 C C . LEU A 1 109 ? 10.548 2.583 -17.965 1.00 73.12 109 LEU A C 1
ATOM 832 O O . LEU A 1 109 ? 9.412 2.711 -17.506 1.00 73.12 109 LEU A O 1
ATOM 836 N N . PHE A 1 110 ? 11.409 1.643 -17.562 1.00 64.69 110 PHE A N 1
ATOM 837 C CA . PHE A 1 110 ? 11.192 0.678 -16.477 1.00 64.69 110 PHE A CA 1
ATOM 838 C C . PHE A 1 110 ? 11.912 1.102 -15.191 1.00 64.69 110 PHE A C 1
ATOM 840 O O . PHE A 1 110 ? 11.362 0.809 -14.105 1.00 64.69 110 PHE A O 1
#

pLDDT: mean 84.58, std 7.58, range [58.31, 93.75]

Organism: NCBI:txid629263